Protein AF-A0A438HNF5-F1 (afdb_monomer_lite)

Organism: Vitis vinifera (NCBI:txid29760)

pLDDT: mean 82.8, std 9.3, range [56.06, 97.62]

Secondary structure (DSSP, 8-state):
---PPPHHHHHHHHHTT--HHHHHHHHTSHHHHHHHH-PPPPPP--TTPPEEPTTS-EE-TT--EE---PPPSSPPPPP-PPPPPPP-

Structure (mmCIF, N/CA/C/O backbone):
data_AF-A0A438HNF5-F1
#
_entry.id   AF-A0A438HNF5-F1
#
loop_
_atom_site.group_PDB
_atom_site.id
_atom_site.type_symbol
_atom_site.label_atom_id
_atom_site.label_alt_id
_atom_site.label_comp_id
_atom_site.label_asym_id
_atom_site.label_entity_id
_atom_site.label_seq_id
_atom_site.pdbx_PDB_ins_code
_atom_site.Cartn_x
_atom_site.Cartn_y
_atom_site.Cartn_z
_atom_site.occupancy
_atom_site.B_iso_or_equiv
_atom_site.auth_seq_id
_atom_site.auth_comp_id
_atom_site.auth_asym_id
_atom_site.auth_atom_id
_atom_site.pdbx_PDB_model_num
ATOM 1 N N . MET A 1 1 ? -17.598 1.937 -0.484 1.00 60.94 1 MET A N 1
ATOM 2 C CA . MET A 1 1 ? -16.958 0.641 -0.173 1.00 60.94 1 MET A CA 1
ATOM 3 C C . MET A 1 1 ? -17.323 0.330 1.263 1.00 60.94 1 MET A C 1
ATOM 5 O O . MET A 1 1 ? -17.264 1.253 2.056 1.00 60.94 1 MET A O 1
ATOM 9 N N . LEU A 1 2 ? -17.768 -0.887 1.585 1.00 65.31 2 LEU A N 1
ATOM 10 C CA . LEU A 1 2 ? -18.220 -1.213 2.948 1.00 65.31 2 LEU A CA 1
ATOM 11 C C . LEU A 1 2 ? -17.079 -1.189 3.981 1.00 65.31 2 LEU A C 1
ATOM 13 O O . LEU A 1 2 ? -17.362 -1.178 5.167 1.00 65.31 2 LEU A O 1
ATOM 17 N N . GLY A 1 3 ? -15.812 -1.165 3.545 1.00 74.12 3 GLY A N 1
ATOM 18 C CA . GLY A 1 3 ? -14.662 -1.096 4.451 1.00 74.12 3 GLY A CA 1
ATOM 19 C C . GLY A 1 3 ? -14.515 -2.335 5.336 1.00 74.12 3 GLY A C 1
ATOM 20 O O . GLY A 1 3 ? -13.796 -2.291 6.317 1.00 74.12 3 GLY A O 1
ATOM 21 N N . ILE A 1 4 ? -15.196 -3.438 5.020 1.00 83.31 4 ILE A N 1
ATOM 22 C CA . ILE A 1 4 ? -15.149 -4.656 5.830 1.00 83.31 4 ILE A CA 1
ATOM 23 C C . ILE A 1 4 ? -14.003 -5.537 5.310 1.00 83.31 4 ILE A C 1
ATOM 25 O O . ILE A 1 4 ? -14.013 -5.883 4.123 1.00 83.31 4 ILE A O 1
ATOM 29 N N . PRO A 1 5 ? -13.014 -5.885 6.152 1.00 90.12 5 PRO A N 1
ATOM 30 C CA . PRO A 1 5 ? -11.929 -6.780 5.770 1.00 90.12 5 PRO A CA 1
ATOM 31 C C . PRO A 1 5 ? -12.424 -8.230 5.638 1.00 90.12 5 PRO A C 1
ATOM 33 O O . PRO A 1 5 ? -13.463 -8.597 6.184 1.00 90.12 5 PRO A O 1
ATOM 36 N N . CYS A 1 6 ? -11.676 -9.073 4.921 1.00 93.94 6 CYS A N 1
ATOM 37 C CA . CYS A 1 6 ? -11.950 -10.515 4.882 1.00 93.94 6 CYS A CA 1
ATOM 38 C C . CYS A 1 6 ? -11.709 -11.167 6.255 1.00 93.94 6 CYS A C 1
ATOM 40 O O . CYS A 1 6 ? -10.986 -10.603 7.084 1.00 93.94 6 CYS A O 1
ATOM 42 N N . GLU A 1 7 ? -12.252 -12.371 6.495 1.00 94.94 7 GLU A N 1
ATOM 43 C CA . GLU A 1 7 ? -12.104 -13.033 7.800 1.00 94.94 7 GLU A CA 1
ATOM 44 C C . GLU A 1 7 ? -10.635 -13.238 8.196 1.00 94.94 7 GLU A C 1
ATOM 46 O O . GLU A 1 7 ? -10.271 -13.038 9.352 1.00 94.94 7 GLU A O 1
ATOM 51 N N . HIS A 1 8 ? -9.770 -13.529 7.222 1.00 96.62 8 HIS A N 1
ATOM 52 C CA . HIS A 1 8 ? -8.333 -13.687 7.437 1.00 96.62 8 HIS A CA 1
ATOM 53 C C . HIS A 1 8 ? -7.689 -12.401 7.968 1.00 96.62 8 HIS A C 1
ATOM 55 O O . HIS A 1 8 ? -6.936 -12.435 8.938 1.00 96.62 8 HIS A O 1
ATOM 61 N N . ALA A 1 9 ? -8.012 -11.256 7.364 1.00 94.00 9 ALA A N 1
ATOM 62 C CA . ALA A 1 9 ? -7.483 -9.967 7.793 1.00 94.00 9 ALA A CA 1
ATOM 63 C C . ALA A 1 9 ? -8.040 -9.560 9.165 1.00 94.00 9 ALA A C 1
ATOM 65 O O . ALA A 1 9 ? -7.283 -9.085 10.007 1.00 94.00 9 ALA A O 1
ATOM 66 N N . ALA A 1 10 ? -9.328 -9.811 9.427 1.00 94.88 10 ALA A N 1
ATOM 67 C CA . ALA A 1 10 ? -9.930 -9.547 10.732 1.00 94.88 10 ALA A CA 1
ATOM 68 C C . ALA A 1 10 ? -9.245 -10.347 11.855 1.00 94.88 10 ALA A C 1
ATOM 70 O O . ALA A 1 10 ? -8.922 -9.775 12.893 1.00 94.88 10 ALA A O 1
ATOM 71 N N . ILE A 1 11 ? -8.956 -11.637 11.633 1.00 96.94 11 ILE A N 1
ATOM 72 C CA . ILE A 1 11 ? -8.236 -12.480 12.602 1.00 96.94 11 ILE A CA 1
ATOM 73 C C . ILE A 1 11 ? -6.848 -11.907 12.902 1.00 96.94 11 ILE A C 1
ATOM 75 O O . ILE A 1 11 ? -6.461 -11.829 14.066 1.00 96.94 11 ILE A O 1
ATOM 79 N N . VAL A 1 12 ? -6.111 -11.473 11.876 1.00 97.06 12 VAL A N 1
ATOM 80 C CA . VAL A 1 12 ? -4.778 -10.881 12.061 1.00 97.06 12 VAL A CA 1
ATOM 81 C C . VAL A 1 12 ? -4.860 -9.585 12.872 1.00 97.06 12 VAL A C 1
ATOM 83 O O . VAL A 1 12 ? -4.109 -9.435 13.834 1.00 97.06 12 VAL A O 1
ATOM 86 N N . ILE A 1 13 ? -5.800 -8.690 12.556 1.00 95.38 13 ILE A N 1
ATOM 87 C CA . ILE A 1 13 ? -5.986 -7.422 13.285 1.00 95.38 13 ILE A CA 1
ATOM 88 C C . ILE A 1 13 ? -6.347 -7.683 14.758 1.00 95.38 13 ILE A C 1
ATOM 90 O O . ILE A 1 13 ? -5.785 -7.067 15.664 1.00 95.38 13 ILE A O 1
ATOM 94 N N . ILE A 1 14 ? -7.220 -8.661 15.017 1.00 96.38 14 ILE A N 1
ATOM 95 C CA . ILE A 1 14 ? -7.566 -9.075 16.383 1.00 96.38 14 ILE A CA 1
ATOM 96 C C . ILE A 1 14 ? -6.345 -9.672 17.097 1.00 96.38 14 ILE A C 1
ATOM 98 O O . ILE A 1 14 ? -6.128 -9.393 18.275 1.00 96.38 14 ILE A O 1
ATOM 102 N N . SER A 1 15 ? -5.519 -10.460 16.401 1.00 97.62 15 SER A N 1
ATOM 103 C CA . SER A 1 15 ? -4.338 -11.109 16.990 1.00 97.62 15 SER A CA 1
ATOM 104 C C . SER A 1 15 ? -3.263 -10.121 17.452 1.00 97.62 15 SER A C 1
ATOM 106 O O . SER A 1 15 ? -2.555 -10.405 18.415 1.00 97.62 15 SER A O 1
ATOM 108 N N . ILE A 1 16 ? -3.183 -8.943 16.822 1.00 96.38 16 ILE A N 1
ATOM 109 C CA . ILE A 1 16 ? -2.305 -7.842 17.247 1.00 96.38 16 ILE A CA 1
ATOM 110 C C . ILE A 1 16 ? -2.965 -6.927 18.295 1.00 96.38 16 ILE A C 1
ATOM 112 O O . ILE A 1 16 ? -2.418 -5.881 18.635 1.00 96.38 16 ILE A O 1
ATOM 116 N N . GLY A 1 17 ? -4.135 -7.315 18.816 1.00 96.00 17 GLY A N 1
ATOM 117 C CA . GLY A 1 17 ? -4.847 -6.602 19.876 1.00 96.00 17 GLY A CA 1
ATOM 118 C C . GLY A 1 17 ? -5.549 -5.325 19.416 1.00 96.00 17 GLY A C 1
ATOM 119 O O . GLY A 1 17 ? -5.859 -4.477 20.251 1.00 96.00 17 GLY A O 1
ATOM 120 N N . GLN A 1 18 ? -5.790 -5.162 18.114 1.00 95.31 18 GLN A N 1
ATOM 121 C CA . GLN A 1 18 ? -6.447 -3.978 17.568 1.00 95.31 18 GLN A CA 1
ATOM 122 C C . GLN A 1 18 ? -7.920 -4.234 17.249 1.00 95.31 18 GLN A C 1
ATOM 124 O O . GLN A 1 18 ? -8.338 -5.341 16.902 1.00 95.31 18 GLN A O 1
ATOM 129 N N . ASN A 1 19 ? -8.726 -3.180 17.370 1.00 94.88 19 ASN A N 1
ATOM 130 C CA . ASN A 1 19 ? -10.115 -3.207 16.946 1.00 94.88 19 ASN A CA 1
ATOM 131 C C . ASN A 1 19 ? -10.186 -3.166 15.409 1.00 94.88 19 ASN A C 1
ATOM 133 O O . ASN A 1 19 ? -9.555 -2.327 14.769 1.00 94.88 19 ASN A O 1
ATOM 137 N N . VAL A 1 20 ? -10.978 -4.067 14.822 1.00 92.31 20 VAL A N 1
ATOM 138 C CA . VAL A 1 20 ? -11.101 -4.213 13.365 1.00 92.31 20 VAL A CA 1
ATOM 139 C C . VAL A 1 20 ? -11.681 -2.965 12.697 1.00 92.31 20 VAL A C 1
ATOM 141 O O . VAL A 1 20 ? -11.198 -2.574 11.638 1.00 92.31 20 VAL A O 1
ATOM 144 N N . THR A 1 21 ? -12.705 -2.334 13.278 1.00 91.56 21 THR A N 1
ATOM 145 C CA . THR A 1 21 ? -13.331 -1.148 12.675 1.00 91.56 21 THR A CA 1
ATOM 146 C C . THR A 1 21 ? -12.407 0.054 12.738 1.00 91.56 21 THR A C 1
ATOM 148 O O . THR A 1 21 ? -12.248 0.739 11.732 1.00 91.56 21 THR A O 1
ATOM 151 N N . ASP A 1 22 ? -11.753 0.261 13.879 1.00 91.38 22 ASP A N 1
ATOM 152 C CA . ASP A 1 22 ? -10.883 1.420 14.093 1.00 91.38 22 ASP A CA 1
ATOM 153 C C . ASP A 1 22 ? -9.634 1.331 13.207 1.00 91.38 22 ASP A C 1
ATOM 155 O O . ASP A 1 22 ? -9.267 2.297 12.540 1.00 91.38 22 ASP A O 1
ATOM 159 N N . PHE A 1 23 ? -9.043 0.134 13.109 1.00 91.00 23 PHE A N 1
ATOM 160 C CA . PHE A 1 23 ? -7.899 -0.118 12.235 1.00 91.00 23 PHE A CA 1
ATOM 161 C C . PHE A 1 23 ? -8.212 0.186 10.768 1.00 91.00 23 PHE A C 1
ATOM 163 O O . PHE A 1 23 ? -7.418 0.811 10.061 1.00 91.00 23 PHE A O 1
ATOM 170 N N . VAL A 1 24 ? -9.370 -0.271 10.286 1.00 90.94 24 VAL A N 1
ATOM 171 C CA . VAL A 1 24 ? -9.738 -0.092 8.882 1.00 90.94 24 VAL A CA 1
ATOM 172 C C . VAL A 1 24 ? -10.156 1.347 8.588 1.00 90.94 24 VAL A C 1
ATOM 174 O O . VAL A 1 24 ? -9.833 1.846 7.512 1.00 90.94 24 VAL A O 1
ATOM 177 N N . ASP A 1 25 ? -10.812 2.036 9.523 1.00 90.44 25 ASP A N 1
ATOM 178 C CA . ASP A 1 25 ? -11.115 3.465 9.384 1.00 90.44 25 ASP A CA 1
ATOM 179 C C . ASP A 1 25 ? -9.830 4.291 9.209 1.00 90.44 25 ASP A C 1
ATOM 181 O O . ASP A 1 25 ? -9.727 5.107 8.288 1.00 90.44 25 ASP A O 1
ATOM 185 N N . ASP A 1 26 ? -8.804 4.002 10.014 1.00 90.19 26 ASP A N 1
ATOM 186 C CA . ASP A 1 26 ? -7.502 4.660 9.912 1.00 90.19 26 ASP A CA 1
ATOM 187 C C . ASP A 1 26 ? -6.813 4.398 8.566 1.00 90.19 26 ASP A C 1
ATOM 189 O O . ASP A 1 26 ? -6.215 5.317 8.004 1.00 90.19 26 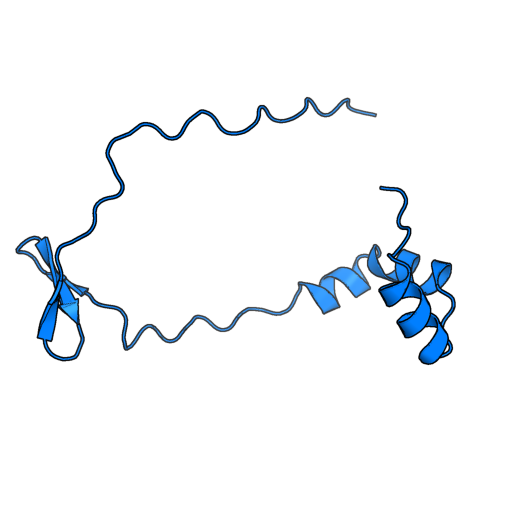ASP A O 1
ATOM 193 N N . CYS A 1 27 ? -6.982 3.210 7.972 1.00 87.25 27 CYS A N 1
ATOM 194 C CA . CYS A 1 27 ? -6.434 2.877 6.648 1.00 87.25 27 CYS A CA 1
ATOM 195 C C . CYS A 1 27 ? -6.916 3.803 5.519 1.00 87.25 27 CYS A C 1
ATOM 197 O O . CYS A 1 27 ? -6.234 3.951 4.500 1.00 87.25 27 CYS A O 1
ATOM 199 N N . TYR A 1 28 ? -8.086 4.426 5.674 1.00 87.19 28 TYR A N 1
ATOM 200 C CA . TYR A 1 28 ? -8.629 5.358 4.686 1.00 87.19 28 TYR A CA 1
ATOM 201 C C . TYR A 1 28 ? -8.261 6.821 4.954 1.00 87.19 28 TYR A C 1
ATOM 203 O O . TYR A 1 28 ? -8.555 7.679 4.118 1.00 87.19 28 TYR A O 1
ATOM 211 N N . LYS A 1 29 ? -7.596 7.124 6.074 1.00 91.12 29 LYS A N 1
ATOM 212 C CA . LYS A 1 29 ? -7.136 8.479 6.390 1.00 91.12 29 LYS A CA 1
ATOM 213 C C . LYS A 1 29 ? -5.855 8.798 5.623 1.00 91.12 29 LYS A C 1
ATOM 215 O O . LYS A 1 29 ? -4.977 7.952 5.459 1.00 91.12 29 LYS A O 1
ATOM 220 N N . TYR A 1 30 ? -5.738 10.057 5.198 1.00 90.50 30 TYR A N 1
ATOM 221 C CA . TYR A 1 30 ? -4.579 10.575 4.465 1.00 90.50 30 TYR A CA 1
ATOM 222 C C . TYR A 1 30 ? -3.218 10.178 5.071 1.00 90.50 30 TYR A C 1
ATOM 224 O O . TYR A 1 30 ? -2.414 9.615 4.332 1.00 90.50 30 TYR A O 1
ATOM 232 N N . PRO A 1 31 ? -2.948 10.371 6.381 1.00 91.25 31 PRO A N 1
ATOM 233 C CA . PRO A 1 31 ? -1.651 10.005 6.953 1.00 91.25 31 PRO A CA 1
ATOM 234 C C . PRO A 1 31 ? -1.329 8.513 6.804 1.00 91.25 31 PRO A C 1
ATOM 236 O O . PRO A 1 31 ? -0.186 8.157 6.546 1.00 91.25 31 PRO A O 1
ATOM 239 N N . MET A 1 32 ? -2.323 7.625 6.906 1.00 91.19 32 MET A N 1
ATOM 240 C CA . MET A 1 32 ? -2.082 6.195 6.722 1.00 91.19 32 MET A CA 1
ATOM 241 C C . MET A 1 32 ? -1.832 5.849 5.254 1.00 91.19 32 MET A C 1
ATOM 243 O O . MET A 1 32 ? -0.953 5.049 4.942 1.00 91.19 32 MET A O 1
ATOM 247 N N . GLN A 1 33 ? -2.574 6.471 4.336 1.00 89.62 33 GLN A N 1
ATOM 248 C CA . GLN A 1 33 ? -2.352 6.282 2.904 1.00 89.62 33 GLN A CA 1
ATOM 249 C C . GLN A 1 33 ? -0.983 6.799 2.467 1.00 89.62 33 GLN A C 1
ATOM 251 O O . GLN A 1 33 ? -0.341 6.162 1.639 1.00 89.62 33 GLN A O 1
ATOM 256 N N . GLU A 1 34 ? -0.504 7.896 3.045 1.00 91.25 34 GLU A N 1
ATOM 257 C CA . GLU A 1 34 ? 0.850 8.396 2.814 1.00 91.25 34 GLU A CA 1
ATOM 258 C C . GLU A 1 34 ? 1.914 7.415 3.333 1.00 91.25 34 GLU A C 1
ATOM 260 O O . GLU A 1 34 ? 2.920 7.204 2.668 1.00 91.25 34 GLU A O 1
ATOM 265 N N . LEU A 1 35 ? 1.677 6.714 4.445 1.00 88.69 35 LEU A N 1
ATOM 266 C CA . LEU A 1 35 ? 2.586 5.654 4.905 1.00 88.69 35 LEU A CA 1
ATOM 267 C C . LEU A 1 35 ? 2.580 4.418 3.988 1.00 88.69 35 LEU A C 1
ATOM 269 O O . LEU A 1 35 ? 3.631 3.830 3.748 1.00 88.69 35 LEU A O 1
ATOM 273 N N . ILE A 1 36 ? 1.411 4.018 3.478 1.00 88.06 36 ILE A N 1
ATOM 274 C CA . ILE A 1 36 ? 1.260 2.825 2.624 1.00 88.06 36 ILE A CA 1
ATOM 275 C C . ILE A 1 36 ? 1.778 3.086 1.203 1.00 88.06 36 ILE A C 1
ATOM 277 O O . ILE A 1 36 ? 2.425 2.227 0.607 1.00 88.06 36 ILE A O 1
ATOM 281 N N . TYR A 1 37 ? 1.471 4.260 0.652 1.00 87.12 37 TYR A N 1
ATOM 282 C CA . TYR A 1 37 ? 1.675 4.585 -0.761 1.00 87.12 37 TYR A CA 1
ATOM 283 C C . TYR A 1 37 ? 2.681 5.710 -1.007 1.00 87.12 37 TYR A C 1
ATOM 285 O O . TYR A 1 37 ? 3.076 5.913 -2.151 1.00 87.12 37 TYR A O 1
ATOM 293 N N . GLY A 1 38 ? 3.097 6.452 0.019 1.00 86.75 38 GLY A N 1
ATOM 294 C CA . GLY A 1 38 ? 4.080 7.536 -0.109 1.00 86.75 38 GLY A CA 1
ATOM 295 C C . GLY A 1 38 ? 5.519 7.043 -0.251 1.00 86.75 38 GLY A C 1
ATOM 296 O O . GLY A 1 38 ? 6.421 7.840 -0.507 1.00 86.75 38 GLY A O 1
ATOM 297 N N . GLY A 1 39 ? 5.750 5.733 -0.130 1.00 82.62 39 GLY A N 1
ATOM 298 C CA . GLY A 1 39 ? 7.018 5.126 -0.509 1.00 82.62 39 GLY A CA 1
ATOM 299 C C . GLY A 1 39 ? 7.299 5.328 -1.999 1.00 82.62 39 GLY A C 1
ATOM 300 O O . GLY A 1 39 ? 6.491 4.967 -2.853 1.00 82.62 39 GLY A O 1
ATOM 301 N N . SER A 1 40 ? 8.470 5.875 -2.321 1.00 76.06 40 SER A N 1
ATOM 302 C CA . SER A 1 40 ? 8.978 5.852 -3.690 1.00 76.06 40 SER A CA 1
ATOM 303 C C . SER A 1 40 ? 9.519 4.457 -3.981 1.00 76.06 40 SER A C 1
ATOM 305 O O . SER A 1 40 ? 10.385 3.962 -3.256 1.00 76.06 40 SER A O 1
ATOM 307 N N . PHE A 1 41 ? 9.041 3.818 -5.046 1.00 75.38 41 PHE A N 1
ATOM 308 C CA . PHE A 1 41 ? 9.756 2.673 -5.594 1.00 75.38 41 PHE A CA 1
ATOM 309 C C . PHE A 1 41 ? 11.105 3.184 -6.094 1.00 75.38 41 PHE A C 1
ATOM 311 O O . PHE A 1 41 ? 11.154 4.093 -6.926 1.00 75.38 41 PHE A O 1
ATOM 318 N N . PHE A 1 42 ? 12.205 2.622 -5.588 1.00 75.44 42 PHE A N 1
ATOM 319 C CA . PHE A 1 42 ? 13.493 2.842 -6.233 1.00 75.44 42 PHE A CA 1
ATOM 320 C C . PHE A 1 42 ? 13.353 2.431 -7.697 1.00 75.44 42 PHE A C 1
ATOM 322 O O . PHE A 1 42 ? 12.795 1.372 -8.000 1.00 75.44 42 PHE A O 1
ATOM 329 N N . GLY A 1 43 ? 13.809 3.303 -8.600 1.00 72.81 43 GLY A N 1
ATOM 330 C CA . GLY A 1 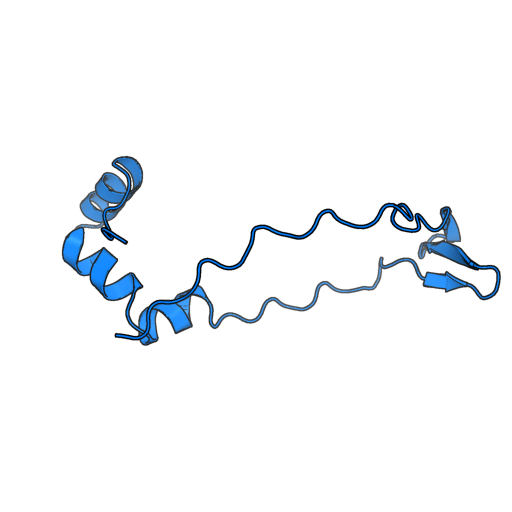43 ? 13.881 2.958 -10.011 1.00 72.81 43 GLY A CA 1
ATOM 331 C C . GLY A 1 43 ? 14.652 1.652 -10.139 1.00 72.81 43 GLY A C 1
ATOM 332 O O . GLY A 1 43 ? 15.714 1.506 -9.537 1.00 72.81 43 GLY A O 1
ATOM 333 N N . ILE A 1 44 ? 14.087 0.691 -10.867 1.00 79.19 44 ILE A N 1
ATOM 334 C CA . ILE A 1 44 ? 14.794 -0.549 -11.172 1.00 79.19 44 ILE A CA 1
ATOM 335 C C . ILE A 1 44 ? 16.071 -0.146 -11.906 1.00 79.19 44 ILE A C 1
ATOM 337 O O . ILE A 1 44 ? 16.000 0.575 -12.905 1.00 79.19 44 ILE A O 1
ATOM 341 N N . GLU A 1 45 ? 17.223 -0.570 -11.386 1.00 78.62 45 GLU A N 1
ATOM 342 C CA . GLU A 1 45 ? 18.506 -0.336 -12.038 1.00 78.62 45 GLU A CA 1
ATOM 343 C C . GLU A 1 45 ? 18.452 -0.916 -13.449 1.00 78.62 45 GLU A C 1
ATOM 345 O O . GLU A 1 45 ? 18.262 -2.114 -13.652 1.00 78.62 45 GLU A O 1
ATOM 350 N N . SER A 1 46 ? 18.559 -0.039 -14.441 1.00 76.88 46 SER A N 1
ATOM 351 C CA . SER A 1 46 ? 18.359 -0.386 -15.843 1.00 76.88 46 SER A CA 1
ATOM 352 C C . SER A 1 46 ? 19.633 -0.906 -16.500 1.00 76.88 46 SER A C 1
ATOM 354 O O . SER A 1 46 ? 19.767 -0.770 -17.713 1.00 76.88 46 SER A O 1
ATOM 356 N N . HIS A 1 47 ? 20.587 -1.440 -15.732 1.00 78.88 47 HIS A N 1
ATOM 357 C CA . HIS A 1 47 ? 21.843 -1.946 -16.292 1.00 78.88 47 HIS A CA 1
ATOM 358 C C . HIS A 1 47 ? 21.542 -3.034 -17.303 1.00 78.88 47 HIS A C 1
ATOM 360 O O . HIS A 1 47 ? 21.896 -2.908 -18.463 1.00 78.88 47 HIS A O 1
ATOM 366 N N . ASP A 1 48 ? 20.764 -4.034 -16.899 1.00 78.50 48 ASP A N 1
ATOM 367 C CA . ASP A 1 48 ? 20.427 -5.177 -17.746 1.00 78.50 48 ASP A CA 1
ATOM 368 C C . ASP A 1 48 ? 19.310 -4.870 -18.760 1.00 78.50 48 ASP A C 1
ATOM 370 O O . ASP A 1 48 ? 18.815 -5.772 -19.440 1.00 78.50 48 ASP A O 1
ATOM 374 N N . MET A 1 49 ? 18.888 -3.606 -18.879 1.00 84.31 49 MET A N 1
ATOM 375 C CA . MET A 1 49 ? 17.889 -3.198 -19.861 1.00 84.31 49 MET A CA 1
ATOM 376 C C . MET A 1 49 ? 18.505 -3.288 -21.266 1.00 84.31 49 MET A C 1
ATOM 378 O O . MET A 1 49 ? 19.516 -2.636 -21.530 1.00 84.31 49 MET A O 1
ATOM 382 N N . PRO A 1 50 ? 17.923 -4.063 -22.194 1.00 81.94 50 PRO A N 1
ATOM 383 C CA . PRO A 1 50 ? 18.479 -4.167 -23.532 1.00 81.94 50 PRO A CA 1
ATOM 384 C C . PRO A 1 50 ? 18.248 -2.869 -24.326 1.00 81.94 50 PRO A C 1
ATOM 386 O O . PRO A 1 50 ? 17.191 -2.242 -24.214 1.00 81.94 50 PRO A O 1
ATOM 389 N N . SER A 1 51 ? 19.224 -2.468 -25.144 1.00 83.81 51 SER A N 1
ATOM 390 C CA . SER A 1 51 ? 19.140 -1.273 -25.993 1.00 83.81 51 SER A CA 1
ATOM 391 C C . SER A 1 51 ? 18.618 -1.615 -27.384 1.00 83.81 51 SER A C 1
ATOM 393 O O . SER A 1 51 ? 18.843 -2.712 -27.893 1.00 83.81 51 SER A O 1
ATOM 395 N N . VAL A 1 52 ? 17.914 -0.670 -28.005 1.00 84.25 52 VAL A N 1
ATOM 396 C CA . VAL A 1 52 ? 17.548 -0.753 -29.423 1.00 84.25 52 VAL A CA 1
ATOM 397 C C . VAL A 1 52 ? 18.659 -0.089 -30.229 1.00 84.25 52 VAL A C 1
ATOM 399 O O . VAL A 1 52 ? 18.956 1.081 -29.994 1.00 84.25 52 VAL A O 1
ATOM 402 N N . ASP A 1 53 ? 19.249 -0.828 -31.159 1.00 81.88 53 ASP A N 1
ATOM 403 C CA . ASP A 1 53 ? 20.281 -0.332 -32.069 1.00 81.88 53 ASP A CA 1
ATOM 404 C C . ASP A 1 53 ? 1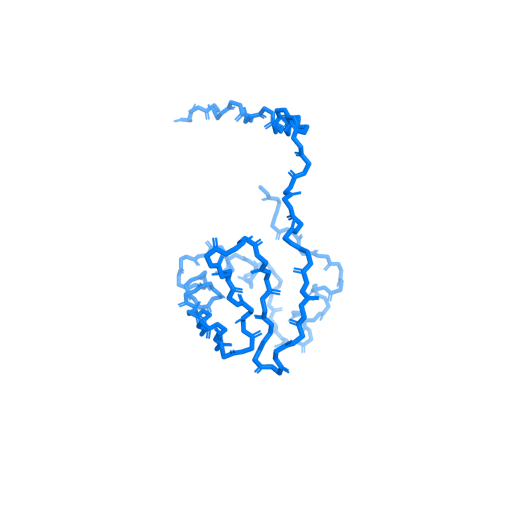9.670 0.360 -33.301 1.00 81.88 53 ASP A C 1
ATOM 406 O O . ASP A 1 53 ? 18.478 0.225 -33.594 1.00 81.88 53 ASP A O 1
ATOM 410 N N . ASP A 1 54 ? 20.503 1.078 -34.064 1.00 83.12 54 ASP A N 1
ATOM 411 C CA . ASP A 1 54 ?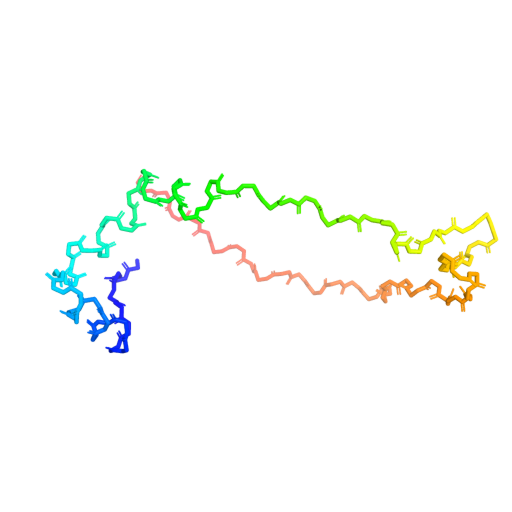 20.102 1.795 -35.289 1.00 83.12 54 ASP A CA 1
ATOM 412 C C . ASP A 1 54 ? 19.518 0.871 -36.376 1.00 83.12 54 ASP A C 1
ATOM 414 O O . ASP A 1 54 ? 18.727 1.302 -37.217 1.00 83.12 54 ASP A O 1
ATOM 418 N N . ASP A 1 55 ? 19.882 -0.414 -36.354 1.00 84.12 55 ASP A N 1
ATOM 419 C CA . ASP A 1 55 ? 19.353 -1.458 -37.239 1.00 84.12 55 ASP A CA 1
ATOM 420 C C . ASP A 1 55 ? 17.977 -1.999 -36.786 1.00 84.12 55 ASP A C 1
ATOM 422 O O . ASP A 1 55 ? 17.375 -2.837 -37.463 1.00 84.12 55 ASP A O 1
ATOM 426 N N . GLY A 1 56 ? 17.448 -1.497 -35.664 1.00 77.31 56 GLY A N 1
ATOM 427 C CA . GLY A 1 56 ? 16.163 -1.884 -35.088 1.00 77.31 56 GLY A CA 1
ATOM 428 C C . GLY A 1 56 ? 16.194 -3.192 -34.292 1.00 77.31 56 GLY A C 1
ATOM 429 O O . GLY A 1 56 ? 15.128 -3.677 -33.890 1.00 77.31 56 GLY A O 1
ATOM 430 N N . LEU A 1 57 ? 17.376 -3.774 -34.065 1.00 83.44 57 LEU A N 1
ATOM 431 C CA . LEU A 1 57 ? 17.550 -4.957 -33.226 1.00 83.44 57 LEU A CA 1
ATOM 432 C C . LEU A 1 57 ? 17.680 -4.572 -31.751 1.00 83.44 57 LEU A C 1
ATOM 434 O O . LEU A 1 57 ? 18.185 -3.508 -31.405 1.00 83.44 57 LEU A O 1
ATOM 438 N N . VAL A 1 58 ? 17.207 -5.452 -30.868 1.00 85.44 58 VAL A N 1
ATOM 439 C CA . VAL A 1 58 ? 17.324 -5.281 -29.417 1.00 85.44 58 VAL A CA 1
ATOM 440 C C . VAL A 1 58 ? 18.539 -6.078 -28.951 1.00 85.44 58 VAL A C 1
ATOM 442 O O . VAL A 1 58 ? 18.582 -7.286 -29.176 1.00 85.44 58 VAL A O 1
ATOM 445 N N . ARG A 1 59 ? 19.525 -5.442 -28.313 1.00 87.12 59 ARG A N 1
ATOM 446 C CA . ARG A 1 59 ? 20.729 -6.122 -27.805 1.00 87.12 59 ARG A CA 1
ATOM 447 C C . ARG A 1 59 ? 20.800 -6.091 -26.286 1.00 87.12 59 ARG A C 1
ATOM 449 O O . ARG A 1 59 ? 20.593 -5.047 -25.675 1.00 87.12 59 ARG A O 1
ATOM 456 N N . SER A 1 60 ? 21.113 -7.234 -25.676 1.00 83.62 60 SER A N 1
ATOM 457 C CA . SER A 1 60 ? 21.454 -7.289 -24.249 1.00 83.62 60 SER A CA 1
ATOM 458 C C . SER A 1 60 ? 22.870 -6.769 -23.989 1.00 83.62 60 SER A C 1
ATOM 460 O O . SER A 1 60 ? 23.685 -6.663 -24.910 1.00 83.62 60 SER A O 1
ATOM 462 N N . ILE A 1 61 ? 23.200 -6.531 -22.714 1.00 80.81 61 ILE A N 1
ATOM 463 C CA . ILE A 1 61 ? 24.575 -6.243 -22.267 1.00 80.81 61 ILE A CA 1
ATOM 464 C C . ILE A 1 61 ? 25.577 -7.293 -22.778 1.00 80.81 61 ILE A C 1
ATOM 466 O O . ILE A 1 61 ? 26.680 -6.947 -23.201 1.00 80.81 61 ILE A O 1
ATOM 470 N N . THR A 1 62 ? 25.190 -8.572 -22.799 1.00 85.50 62 THR A N 1
ATOM 471 C CA . THR A 1 62 ? 26.033 -9.689 -23.268 1.00 85.50 62 THR A CA 1
ATOM 472 C C . THR A 1 62 ? 26.082 -9.788 -24.803 1.00 85.50 62 THR A C 1
ATOM 474 O O . THR A 1 62 ? 26.680 -10.708 -25.354 1.00 85.50 62 THR A O 1
ATOM 477 N N . ARG A 1 63 ? 25.505 -8.809 -25.519 1.00 79.19 63 ARG A N 1
ATOM 478 C CA . ARG A 1 63 ? 25.380 -8.742 -26.988 1.00 79.19 63 ARG A CA 1
ATOM 479 C C . ARG A 1 63 ? 24.517 -9.843 -27.602 1.00 79.19 63 ARG A C 1
ATOM 481 O O . ARG A 1 63 ? 24.632 -10.116 -28.799 1.00 79.19 63 ARG A O 1
ATOM 488 N N . GLU A 1 64 ? 23.635 -10.449 -26.817 1.00 84.88 64 GLU A N 1
ATOM 489 C CA . GLU A 1 64 ? 22.610 -11.331 -27.366 1.00 84.88 64 GLU A CA 1
ATOM 490 C C . GLU A 1 64 ? 21.582 -10.495 -28.124 1.00 84.88 64 GLU A C 1
ATOM 492 O O . GLU A 1 64 ? 21.202 -9.409 -27.684 1.00 84.88 64 GLU A O 1
ATOM 497 N N . VAL A 1 65 ? 21.159 -10.996 -29.281 1.00 83.00 65 VAL A N 1
ATOM 498 C CA . VAL A 1 65 ? 20.253 -10.292 -30.187 1.00 83.00 65 VAL A CA 1
ATOM 499 C C . VAL A 1 65 ? 18.839 -10.823 -29.994 1.00 83.00 65 VAL A C 1
ATOM 501 O O . VAL A 1 65 ? 18.579 -12.011 -30.180 1.00 83.00 65 VAL A O 1
ATOM 504 N N . PHE A 1 66 ? 17.917 -9.923 -29.679 1.00 78.06 66 PHE A N 1
ATOM 505 C CA . PHE A 1 66 ? 16.490 -10.173 -29.569 1.00 78.06 66 PHE A CA 1
ATOM 506 C C . PHE A 1 66 ? 15.745 -9.444 -30.686 1.00 78.06 66 PHE A C 1
ATOM 508 O O . PHE A 1 66 ? 16.105 -8.341 -31.109 1.00 78.06 66 PHE A O 1
ATOM 515 N N . PHE A 1 67 ? 14.653 -10.048 -31.150 1.00 75.50 67 PHE A N 1
ATOM 516 C CA . PHE A 1 67 ? 13.712 -9.342 -32.007 1.00 75.50 67 PHE A CA 1
ATOM 517 C C . PHE A 1 67 ? 12.903 -8.358 -31.168 1.00 75.50 67 PHE A C 1
ATOM 519 O O . PHE A 1 67 ? 12.350 -8.724 -30.129 1.00 75.50 67 PHE A O 1
ATOM 526 N N . SER A 1 68 ? 12.796 -7.117 -31.644 1.00 71.81 68 SER A N 1
ATOM 527 C CA . SER A 1 68 ? 11.884 -6.137 -31.062 1.00 71.81 68 SER A CA 1
ATOM 528 C C . SER A 1 68 ? 10.447 -6.653 -31.186 1.00 71.81 68 SER A C 1
ATOM 530 O O . SER A 1 68 ? 9.864 -6.672 -32.274 1.00 71.81 68 SER A O 1
ATOM 532 N N . LEU A 1 69 ? 9.873 -7.108 -30.071 1.00 73.44 69 LEU A N 1
ATOM 533 C CA . LEU A 1 69 ? 8.471 -7.499 -30.000 1.00 73.44 69 LEU A CA 1
ATOM 534 C C . LEU A 1 69 ? 7.627 -6.227 -30.003 1.00 73.44 69 LEU A C 1
ATOM 536 O O . LEU A 1 69 ? 7.301 -5.667 -28.957 1.00 73.44 69 LEU A O 1
ATOM 540 N N . LYS A 1 70 ? 7.285 -5.738 -31.198 1.00 72.12 70 LYS A N 1
ATOM 541 C CA . LYS A 1 70 ? 6.284 -4.678 -31.307 1.00 72.12 70 LYS A CA 1
ATOM 542 C C . LYS A 1 70 ? 4.963 -5.218 -30.758 1.00 72.12 70 LYS A C 1
ATOM 544 O O . LYS A 1 70 ? 4.582 -6.337 -31.116 1.00 72.12 70 LYS A O 1
ATOM 549 N N . PRO A 1 71 ? 4.250 -4.451 -29.915 1.00 76.69 71 PRO A N 1
ATOM 550 C CA . PRO A 1 71 ? 2.910 -4.839 -29.519 1.00 76.69 71 PRO A CA 1
ATOM 551 C C . PRO A 1 71 ? 2.073 -5.076 -30.784 1.00 76.69 71 PRO A C 1
ATOM 553 O O . PRO A 1 71 ? 2.259 -4.373 -31.786 1.00 76.69 71 PRO A O 1
ATOM 556 N N . PRO A 1 72 ? 1.188 -6.085 -30.775 1.00 75.75 72 PRO A N 1
ATOM 557 C CA . PRO A 1 72 ? 0.396 -6.412 -31.944 1.00 75.75 72 PRO A CA 1
ATOM 558 C C . PRO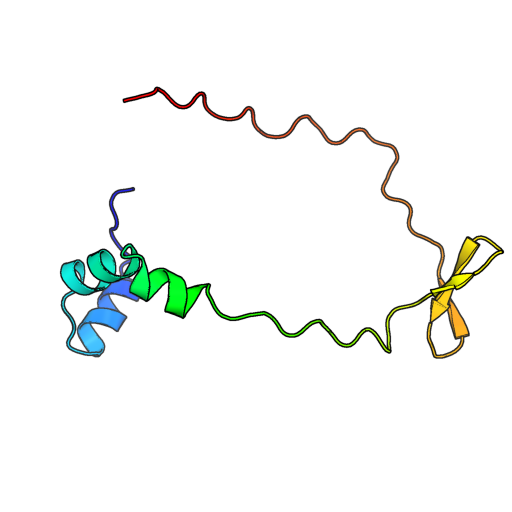 A 1 72 ? -0.375 -5.168 -32.411 1.00 75.75 72 PRO A C 1
ATOM 560 O O . PRO A 1 72 ? -0.910 -4.431 -31.582 1.00 75.75 72 PRO A O 1
ATOM 563 N N . PRO A 1 73 ? -0.484 -4.932 -33.731 1.00 73.56 73 PRO A N 1
ATOM 564 C CA . PRO A 1 73 ? -1.161 -3.755 -34.285 1.00 73.56 73 PRO A CA 1
ATOM 565 C C . PRO A 1 73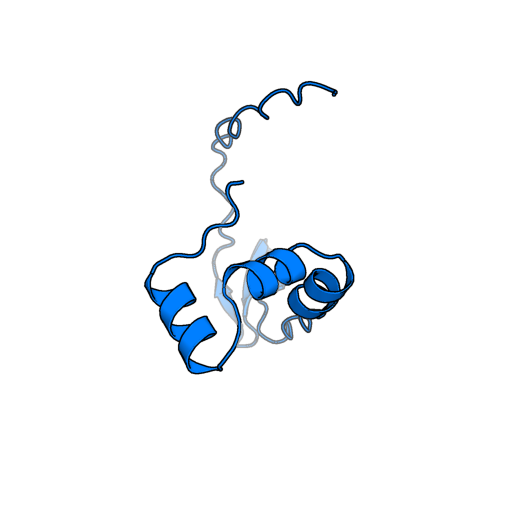 ? -2.681 -3.773 -34.049 1.00 73.56 73 PRO A C 1
ATOM 567 O O . PRO A 1 73 ? -3.406 -2.890 -34.509 1.00 73.56 73 PRO A O 1
ATOM 570 N N . THR A 1 74 ? -3.190 -4.791 -33.354 1.00 77.31 74 THR A N 1
ATOM 571 C CA . THR A 1 74 ? -4.577 -4.877 -32.925 1.00 77.31 74 THR A CA 1
ATOM 572 C C . THR A 1 74 ? -4.900 -3.692 -32.031 1.00 77.31 74 THR A C 1
ATOM 574 O O . THR A 1 74 ? -4.273 -3.497 -30.991 1.00 77.31 74 THR A O 1
ATOM 577 N N . LYS A 1 75 ? -5.913 -2.915 -32.420 1.00 73.25 75 LYS A N 1
ATOM 578 C CA . LYS A 1 75 ? -6.478 -1.882 -31.552 1.00 73.25 75 LYS A CA 1
ATOM 579 C C . LYS A 1 75 ? -6.833 -2.529 -30.216 1.00 73.25 75 LYS A C 1
ATOM 581 O O . LYS A 1 75 ? -7.588 -3.502 -30.200 1.00 73.25 75 LYS A O 1
ATOM 586 N N . CYS A 1 76 ? -6.312 -1.991 -29.114 1.00 71.88 76 CYS A N 1
ATOM 587 C CA . CYS A 1 76 ? -6.811 -2.363 -27.798 1.00 71.88 76 CYS A CA 1
ATOM 588 C C . CYS A 1 76 ? -8.331 -2.154 -27.804 1.00 71.88 76 CYS A C 1
ATOM 590 O O . CYS A 1 76 ? -8.785 -1.089 -28.247 1.00 71.88 76 CYS A O 1
ATOM 592 N N . PRO A 1 77 ? -9.131 -3.139 -27.361 1.00 76.12 77 PRO A N 1
ATOM 593 C CA . PRO A 1 77 ? -10.555 -2.916 -27.207 1.00 76.12 77 PRO A CA 1
ATOM 594 C C . PRO A 1 77 ? -10.742 -1.693 -26.302 1.00 76.12 77 PRO A C 1
ATOM 596 O O . PRO A 1 77 ? -9.964 -1.521 -25.354 1.00 76.12 77 PRO A O 1
ATOM 599 N N . PRO A 1 78 ? -11.717 -0.815 -26.595 1.00 76.94 78 PRO A N 1
ATOM 600 C CA . PRO A 1 78 ? -11.996 0.317 -25.730 1.00 76.94 78 PRO A CA 1
ATOM 601 C C . PRO A 1 78 ? -12.142 -0.204 -24.302 1.00 76.94 78 PRO A C 1
ATOM 603 O O . PRO A 1 78 ? -12.943 -1.105 -24.038 1.00 76.94 78 PRO A O 1
ATOM 606 N N . GLY A 1 79 ? -11.299 0.317 -23.404 1.00 74.50 79 GLY A N 1
ATOM 607 C CA . GLY A 1 79 ? -11.331 -0.049 -21.996 1.00 74.50 79 GLY A CA 1
ATOM 608 C C . GLY A 1 79 ? -12.737 0.137 -21.433 1.00 74.50 79 GLY A C 1
ATOM 609 O O . GLY A 1 79 ? -13.561 0.858 -22.002 1.00 74.50 79 GLY A O 1
ATOM 610 N N . LYS A 1 80 ? -13.024 -0.518 -20.305 1.00 77.19 80 LYS A N 1
ATOM 611 C CA . LYS A 1 80 ? -14.338 -0.443 -19.658 1.00 77.19 80 LYS A CA 1
ATOM 612 C C . LYS A 1 80 ? -14.811 1.021 -19.602 1.00 77.19 80 LYS A C 1
ATOM 614 O O . LYS A 1 80 ? -14.074 1.853 -19.062 1.00 77.19 80 LYS A O 1
ATOM 619 N N . PRO A 1 81 ? -16.006 1.349 -20.133 1.00 74.50 81 PRO A N 1
ATOM 620 C CA . PRO A 1 81 ? -16.527 2.707 -20.089 1.00 74.50 81 PRO A CA 1
ATOM 621 C C . PRO A 1 81 ? -16.444 3.237 -18.661 1.00 74.50 81 PRO A C 1
ATOM 623 O O . PRO A 1 81 ? -16.903 2.572 -17.725 1.00 74.50 81 PRO A O 1
ATOM 626 N N . ARG A 1 82 ? -15.825 4.412 -18.479 1.00 69.38 82 ARG A N 1
ATOM 627 C CA . ARG A 1 82 ? -15.759 5.057 -17.163 1.00 69.38 82 ARG A CA 1
ATOM 628 C C . ARG A 1 82 ? -17.197 5.195 -16.668 1.00 69.38 82 ARG A C 1
ATOM 630 O O . ARG A 1 82 ? -18.024 5.816 -17.336 1.00 69.38 82 ARG A O 1
ATOM 637 N N . LYS A 1 83 ? -17.511 4.574 -15.527 1.00 77.88 83 LYS A N 1
ATOM 638 C CA . LYS A 1 83 ? -18.827 4.714 -14.896 1.00 77.88 83 LYS A CA 1
ATOM 639 C C . LYS A 1 83 ? -19.022 6.212 -14.659 1.00 77.88 83 LYS A C 1
ATOM 641 O O . LYS A 1 83 ? -18.165 6.825 -14.024 1.00 77.88 83 LYS A O 1
ATOM 646 N N . LYS A 1 84 ? -20.070 6.811 -15.237 1.00 73.81 84 LYS A N 1
ATOM 647 C CA . LYS A 1 84 ? -20.339 8.245 -15.069 1.00 73.81 84 LYS A CA 1
ATOM 648 C C . LYS A 1 84 ? -20.397 8.526 -13.568 1.00 73.81 84 LYS A C 1
ATOM 650 O O . LYS A 1 84 ? -21.198 7.914 -12.863 1.00 73.81 84 LYS A O 1
ATOM 655 N N . ARG A 1 85 ? -19.497 9.381 -13.081 1.00 70.06 85 ARG A N 1
ATOM 656 C CA . ARG A 1 85 ? -19.553 9.880 -11.709 1.00 70.06 85 ARG A CA 1
ATOM 657 C C . ARG A 1 85 ? -20.809 10.742 -11.632 1.00 70.06 85 ARG A C 1
ATOM 659 O O . ARG A 1 85 ? -20.928 11.695 -12.392 1.00 70.06 85 ARG A O 1
ATOM 666 N N . ILE A 1 86 ? -21.754 10.348 -10.788 1.00 68.94 86 ILE A N 1
ATOM 667 C CA . ILE A 1 86 ? -22.858 11.219 -10.393 1.00 68.94 86 ILE A CA 1
ATOM 668 C C . ILE A 1 86 ? -22.228 12.202 -9.406 1.00 68.94 86 ILE A C 1
ATOM 670 O O . ILE A 1 86 ? -21.608 11.776 -8.429 1.00 68.94 86 ILE A O 1
ATOM 674 N N . GLU A 1 87 ? -22.248 13.483 -9.754 1.00 56.06 87 GLU A N 1
ATOM 675 C CA . GLU A 1 87 ? -21.835 14.562 -8.861 1.00 56.06 87 GLU A CA 1
ATOM 676 C C . GLU A 1 87 ? -22.833 14.628 -7.700 1.00 56.06 87 GLU A C 1
ATOM 678 O O . GLU A 1 87 ? -24.032 14.440 -7.914 1.00 56.06 87 GLU A O 1
ATOM 683 N N . SER A 1 88 ? -22.310 14.761 -6.481 1.00 61.34 88 SER A N 1
ATOM 684 C CA . SER A 1 88 ? -23.086 14.752 -5.241 1.00 61.34 88 SER A CA 1
ATOM 685 C C . SER A 1 88 ? -23.268 16.160 -4.713 1.00 61.34 88 SER A C 1
ATOM 687 O O . SER A 1 88 ? -22.379 16.992 -4.995 1.00 61.34 88 SER A O 1
#

Foldseek 3Di:
DPLQDDPVVCVVCVVVVHDSVVVSVVCPDPVNCCVVPVDDDDDDPCQQPWDQDPVRWTAGPVRDTDHPPDPPPDDDDPPDPDDPDDDD

Radius of gyration: 23.28 Å; chains: 1; bounding box: 49×28×57 Å

Sequence (88 aa):
MLGIPCEHAAIVIISIGQNVTDFVDDCYKYPMQELIYGGSFFGIESHDMPSVDDDGLVRSITREVFFSLKPPPTKCPPGKPRKKRIES